Protein AF-A0A3C0G173-F1 (afdb_monomer)

Foldseek 3Di:
DDPPDDDPLCNPADWDDDPPDIDGPPDDPVSVVVDPDDDPVLVVVCVVPVCCSVDPDDDPDPVNLLVVLLCCPQQVHDVSSVVAADEDEDDCPDPVNVVVVVVCVVVNHRYDYPVSVVVSVVVNVPDDPVVCCVRDPDPPPPD

Solvent-accessible surface area (backbone atoms only — not comparable to full-atom values): 8834 Å² total; per-residue (Å²): 131,82,84,84,74,69,58,76,89,58,59,81,48,63,73,45,82,57,89,96,42,81,43,62,72,86,67,49,73,66,57,62,72,69,42,96,70,84,50,73,68,45,55,60,36,36,78,76,35,55,67,52,46,75,64,62,79,84,75,87,43,72,68,55,42,52,50,51,50,38,42,29,37,68,62,69,26,64,72,50,24,69,75,42,42,44,72,46,78,79,66,71,84,40,72,66,46,46,50,54,47,51,57,38,47,75,72,71,30,45,72,45,40,51,70,56,51,52,49,42,52,52,52,56,72,66,55,54,78,70,51,51,50,73,63,59,59,59,102,73,78,57,136

Radius of gyration: 18.76 Å; Cα contacts (8 Å, |Δi|>4): 106; chains: 1; bounding box: 33×42×52 Å

pLDDT: mean 84.56, std 9.59, range [45.31, 96.5]

Nearest PDB structures (foldseek):
  4rh8-assembly4_D  TM=7.461E-01  e=1.474E+00  Escherichia coli K-12
  5usr-assembly1_A  TM=2.921E-01  e=9.457E+00  Homo sapiens

Secondary structure (DSSP, 8-state):
----PPPHHHHTS--EEETTEEE-TT--HHHHHHSSS--HHHHHHHTT-HHHHHH------HHHHHHHHHHHHHTS-HHHHHHHEEEE-S-TTSHHHHHHHHHHHHTTPEEEEHHHHHHHHHHHHT--HHHHHHHS--TTS--

Structure (mmCIF, N/CA/C/O backbone):
data_AF-A0A3C0G173-F1
#
_entry.id   AF-A0A3C0G173-F1
#
loop_
_atom_site.group_PDB
_atom_site.id
_atom_site.type_symbol
_atom_site.label_atom_id
_atom_site.label_alt_id
_atom_site.label_comp_id
_atom_site.label_asym_id
_atom_site.label_entity_id
_atom_site.label_seq_id
_atom_site.pdbx_PDB_ins_code
_atom_site.Cartn_x
_atom_site.Cartn_y
_atom_site.Cartn_z
_atom_site.occupancy
_atom_site.B_iso_or_equiv
_atom_site.auth_seq_id
_atom_site.auth_comp_id
_atom_site.auth_asym_id
_atom_site.auth_atom_id
_atom_site.pdbx_PDB_model_num
ATOM 1 N N . MET A 1 1 ? 15.563 -19.998 -30.579 1.00 45.31 1 MET A N 1
ATOM 2 C CA . MET A 1 1 ? 15.119 -19.209 -29.415 1.00 45.31 1 MET A CA 1
ATOM 3 C C . MET A 1 1 ? 13.688 -19.627 -29.166 1.00 45.31 1 MET A C 1
ATOM 5 O O . MET A 1 1 ? 12.905 -19.551 -30.102 1.00 45.31 1 MET A O 1
ATOM 9 N N . GLU A 1 2 ? 13.390 -20.209 -28.006 1.00 51.25 2 GLU A N 1
ATOM 10 C CA . GLU A 1 2 ? 12.003 -20.510 -27.634 1.00 51.25 2 GLU A CA 1
ATOM 11 C C . GLU A 1 2 ? 11.219 -19.196 -27.575 1.00 51.25 2 GLU A C 1
ATOM 13 O O . GLU A 1 2 ? 11.693 -18.229 -26.976 1.00 51.25 2 GLU A O 1
ATOM 18 N N . ASN A 1 3 ? 10.047 -19.151 -28.212 1.00 56.66 3 ASN A N 1
ATOM 19 C CA . ASN A 1 3 ? 9.094 -18.072 -27.985 1.00 56.66 3 ASN A CA 1
ATOM 20 C C . ASN A 1 3 ? 8.652 -18.173 -26.524 1.00 56.66 3 ASN A C 1
ATOM 22 O O . ASN A 1 3 ? 7.881 -19.059 -26.165 1.00 56.66 3 ASN A O 1
ATOM 26 N N . LYS A 1 4 ? 9.191 -17.301 -25.670 1.00 68.56 4 LYS A N 1
ATOM 27 C CA . LYS A 1 4 ? 8.673 -17.110 -24.318 1.00 68.56 4 LYS A CA 1
ATOM 28 C C . LYS A 1 4 ? 7.326 -16.412 -24.469 1.00 68.56 4 LYS A C 1
ATOM 30 O O . LYS A 1 4 ? 7.284 -15.218 -24.738 1.00 68.56 4 LYS A O 1
ATOM 35 N N . GLU A 1 5 ? 6.243 -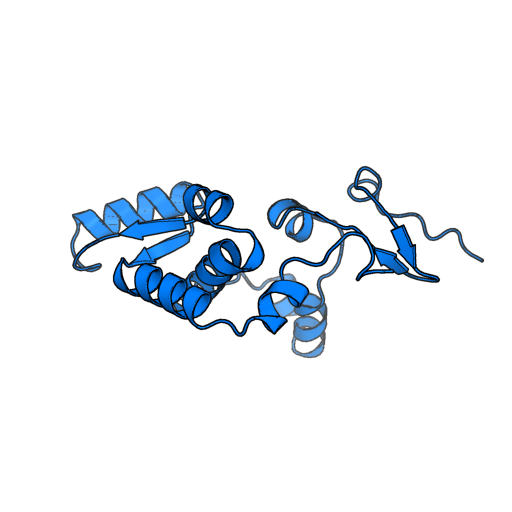17.166 -24.380 1.00 76.69 5 GLU A N 1
ATOM 36 C CA . GLU A 1 5 ? 4.894 -16.606 -24.378 1.00 76.69 5 GLU A CA 1
ATOM 37 C C . GLU A 1 5 ? 4.507 -16.236 -22.944 1.00 76.69 5 GLU A C 1
ATOM 39 O O . GLU A 1 5 ? 4.771 -16.993 -22.004 1.00 76.69 5 GLU A O 1
ATOM 44 N N . LEU A 1 6 ? 3.923 -15.048 -22.768 1.00 79.31 6 LEU A N 1
ATOM 45 C CA . LEU A 1 6 ? 3.359 -14.659 -21.481 1.00 79.31 6 LEU A CA 1
ATOM 46 C C . LEU A 1 6 ? 2.125 -15.520 -21.176 1.00 79.31 6 LEU A C 1
ATOM 48 O O . LEU A 1 6 ? 1.363 -15.849 -22.089 1.00 79.31 6 LEU A O 1
ATOM 52 N N . PRO A 1 7 ? 1.892 -15.840 -19.895 1.00 82.94 7 PRO A N 1
ATOM 53 C CA . PRO A 1 7 ? 0.620 -16.377 -19.441 1.00 82.94 7 PRO A CA 1
ATOM 54 C C . PRO A 1 7 ? -0.565 -15.521 -19.911 1.00 82.94 7 PRO A C 1
ATOM 56 O O . PRO A 1 7 ? -0.459 -14.298 -20.025 1.00 82.94 7 PRO A O 1
ATOM 59 N N . GLN A 1 8 ? -1.696 -16.170 -20.190 1.00 81.19 8 GLN A N 1
ATOM 60 C CA . GLN A 1 8 ? -2.860 -15.532 -20.815 1.00 81.19 8 GLN A CA 1
ATOM 61 C C . GLN A 1 8 ? -3.419 -14.361 -19.987 1.00 81.19 8 GLN A C 1
ATOM 63 O O . GLN A 1 8 ? -3.867 -13.375 -20.560 1.00 81.19 8 GLN A O 1
ATOM 68 N N . ASP A 1 9 ? -3.325 -14.440 -18.658 1.00 80.81 9 ASP A N 1
ATOM 69 C CA . ASP A 1 9 ? -3.715 -13.395 -17.703 1.00 80.81 9 ASP A CA 1
ATOM 70 C C . ASP A 1 9 ? -2.853 -12.125 -17.791 1.00 80.81 9 ASP A C 1
ATOM 72 O O . ASP A 1 9 ? -3.323 -11.034 -17.484 1.00 80.81 9 ASP A O 1
ATOM 76 N N . LEU A 1 10 ? -1.603 -12.244 -18.245 1.00 80.44 10 LEU A N 1
ATOM 77 C CA . LEU A 1 10 ? -0.680 -11.117 -18.411 1.00 80.44 10 LEU A CA 1
ATOM 78 C C . LEU A 1 10 ? -0.570 -10.648 -19.866 1.00 80.44 10 LEU A C 1
ATOM 80 O O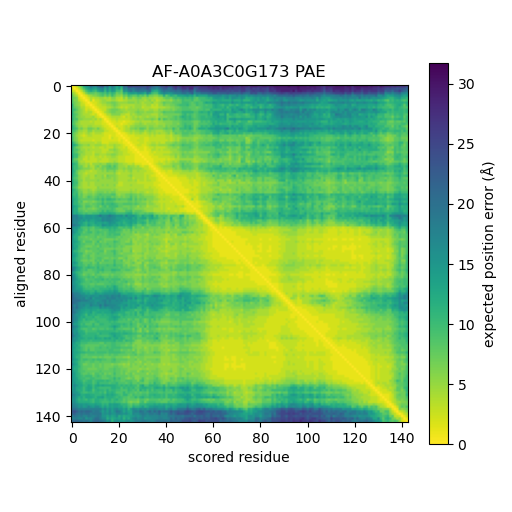 . LEU A 1 10 ? -0.070 -9.554 -20.120 1.00 80.44 10 LEU A O 1
ATOM 84 N N . ALA A 1 11 ? -1.040 -11.450 -20.822 1.00 79.06 11 ALA A N 1
ATOM 85 C CA . ALA A 1 11 ? -0.967 -11.139 -22.247 1.00 79.06 11 ALA A CA 1
ATOM 86 C C . ALA A 1 11 ? -1.844 -9.939 -22.653 1.00 79.06 11 ALA A C 1
ATOM 88 O O . ALA A 1 11 ? -1.549 -9.276 -23.647 1.00 79.06 11 ALA A O 1
ATOM 89 N N . GLU A 1 12 ? -2.907 -9.658 -21.892 1.00 79.75 12 GLU A N 1
ATOM 90 C CA . GLU A 1 12 ? -3.825 -8.533 -22.127 1.00 79.75 12 GLU A CA 1
ATOM 91 C C . GLU A 1 12 ? -3.273 -7.189 -21.618 1.00 79.75 12 GLU A C 1
ATOM 93 O O . GLU A 1 12 ? -3.752 -6.125 -22.014 1.00 79.75 12 GLU A O 1
ATOM 98 N N . GLN A 1 13 ? -2.251 -7.222 -20.759 1.00 79.88 13 GLN A N 1
ATOM 99 C CA . GLN A 1 13 ? -1.633 -6.034 -20.178 1.00 79.88 13 GLN A CA 1
ATOM 100 C C . GLN A 1 13 ? -0.658 -5.371 -21.162 1.00 79.88 13 GLN A C 1
ATOM 102 O O . GLN A 1 13 ? -0.071 -6.011 -22.041 1.00 79.88 13 GLN A O 1
ATOM 107 N N . ARG A 1 14 ? -0.434 -4.061 -20.999 1.00 81.06 14 ARG A N 1
ATOM 108 C CA . ARG A 1 14 ? 0.596 -3.348 -21.770 1.00 81.06 14 ARG A CA 1
ATOM 109 C C . ARG A 1 14 ? 1.961 -3.953 -21.436 1.00 81.06 14 ARG A C 1
ATOM 111 O O . ARG A 1 14 ? 2.378 -3.931 -20.285 1.00 81.06 14 ARG A O 1
ATOM 118 N N . GLN A 1 15 ? 2.666 -4.445 -22.453 1.00 84.56 15 GLN A N 1
ATOM 119 C CA . GLN A 1 15 ? 3.969 -5.093 -22.304 1.00 84.56 15 GLN A CA 1
ATOM 120 C C . GLN A 1 15 ? 5.051 -4.398 -23.130 1.00 84.56 15 GLN A C 1
ATOM 122 O O . GLN A 1 15 ? 4.811 -3.944 -24.250 1.00 84.56 15 GLN A O 1
ATOM 127 N N . ILE A 1 16 ? 6.259 -4.353 -22.577 1.00 85.19 16 ILE A N 1
ATOM 128 C CA . ILE A 1 16 ? 7.474 -3.888 -23.241 1.00 85.19 16 ILE A CA 1
ATOM 129 C C . ILE A 1 16 ? 8.523 -4.994 -23.105 1.00 85.19 16 ILE A C 1
ATOM 131 O O . ILE A 1 16 ? 8.754 -5.515 -22.014 1.00 85.19 16 ILE A O 1
ATOM 135 N N . ILE A 1 17 ? 9.137 -5.390 -24.220 1.00 85.31 17 ILE A N 1
ATOM 136 C CA . ILE A 1 17 ? 10.128 -6.473 -24.241 1.00 85.31 17 ILE A CA 1
ATOM 137 C C . ILE A 1 17 ? 11.515 -5.879 -23.994 1.00 85.31 17 ILE A C 1
ATOM 139 O O . ILE A 1 17 ? 12.019 -5.102 -24.803 1.00 85.31 17 ILE A O 1
ATOM 143 N N . MET A 1 18 ? 12.142 -6.291 -22.895 1.00 81.44 18 MET A N 1
ATOM 144 C CA . MET A 1 18 ? 13.472 -5.868 -22.455 1.00 81.44 18 MET A CA 1
ATOM 145 C C . MET A 1 18 ? 14.452 -7.034 -22.561 1.00 81.44 18 MET A C 1
ATOM 147 O O . MET A 1 18 ? 14.766 -7.706 -21.575 1.00 81.44 18 MET A O 1
ATOM 151 N N . GLY A 1 19 ? 14.924 -7.304 -23.779 1.00 84.12 19 GLY A N 1
ATOM 152 C CA . GLY A 1 19 ? 15.797 -8.445 -24.055 1.00 84.12 19 GLY A CA 1
ATOM 153 C C . GLY A 1 19 ? 15.103 -9.767 -23.726 1.00 84.12 19 GLY A C 1
ATOM 154 O O . GLY A 1 19 ? 14.221 -10.203 -24.457 1.00 84.12 19 GLY A O 1
ATOM 155 N N . ASP A 1 20 ? 15.507 -10.392 -22.619 1.00 83.94 20 ASP A N 1
ATOM 156 C CA . ASP A 1 20 ? 14.972 -11.670 -22.135 1.00 83.94 20 ASP A CA 1
ATOM 157 C C . ASP A 1 20 ? 13.811 -11.542 -21.131 1.00 83.94 20 ASP A C 1
ATOM 159 O O . ASP A 1 20 ? 13.300 -12.571 -20.669 1.00 83.94 20 ASP A O 1
ATOM 163 N N . ALA A 1 21 ? 13.425 -10.312 -20.776 1.00 83.75 21 ALA A N 1
ATOM 164 C CA . ALA A 1 21 ? 12.410 -10.002 -19.774 1.00 83.75 21 ALA A CA 1
ATOM 165 C C . ALA A 1 21 ? 11.213 -9.246 -20.369 1.00 83.75 21 ALA A C 1
ATOM 167 O O . ALA A 1 21 ? 11.354 -8.457 -21.302 1.00 83.75 21 ALA A O 1
ATOM 168 N N . PHE A 1 22 ? 10.040 -9.452 -19.772 1.00 86.50 22 PHE A N 1
ATOM 169 C CA . PHE A 1 22 ? 8.846 -8.648 -20.024 1.00 86.50 22 PHE A CA 1
ATOM 170 C C . PHE A 1 22 ? 8.707 -7.595 -18.928 1.00 86.50 22 PHE A C 1
ATOM 172 O O . PHE A 1 22 ? 8.787 -7.915 -17.742 1.00 86.50 22 PHE A O 1
ATOM 179 N N . TYR A 1 23 ? 8.487 -6.349 -19.329 1.00 84.50 23 TYR A N 1
ATOM 180 C CA . TYR A 1 23 ? 8.150 -5.245 -18.444 1.00 84.50 23 TYR A CA 1
ATOM 181 C C . TYR A 1 23 ? 6.683 -4.862 -18.651 1.00 84.50 23 TYR A C 1
ATOM 183 O O . TYR A 1 23 ? 6.259 -4.606 -19.777 1.00 84.50 23 TYR A O 1
ATOM 191 N N . LEU A 1 24 ? 5.911 -4.850 -17.564 1.00 86.44 24 LEU A N 1
ATOM 192 C CA . LEU A 1 24 ? 4.474 -4.566 -17.555 1.00 86.44 24 LEU A CA 1
ATOM 193 C C . LEU A 1 24 ? 4.230 -3.266 -16.768 1.00 86.44 24 LEU A C 1
ATOM 195 O O . LEU A 1 24 ? 4.029 -3.321 -15.551 1.00 86.44 24 LEU A O 1
ATOM 199 N N . PRO A 1 25 ? 4.327 -2.087 -17.409 1.00 82.44 25 PRO A N 1
ATOM 200 C CA . PRO A 1 25 ? 4.096 -0.817 -16.732 1.00 82.44 25 PRO A CA 1
ATOM 201 C C . PRO A 1 25 ? 2.622 -0.639 -16.360 1.00 82.44 25 PRO A C 1
ATOM 203 O O . PRO A 1 25 ? 1.733 -0.912 -17.164 1.00 82.44 25 PRO A O 1
ATOM 206 N N . GLY A 1 26 ? 2.371 -0.099 -15.165 1.00 78.12 26 GLY A N 1
ATOM 207 C CA . GLY A 1 26 ? 1.029 0.312 -14.742 1.00 78.12 26 GLY A CA 1
ATOM 208 C C . GLY A 1 26 ? 0.087 -0.832 -14.360 1.00 78.12 26 GLY A C 1
ATOM 209 O O . GLY A 1 26 ? -1.123 -0.623 -14.335 1.00 78.12 26 GLY A O 1
ATOM 210 N N . ILE A 1 27 ? 0.615 -2.023 -14.062 1.00 81.44 27 ILE A N 1
ATOM 211 C CA . ILE A 1 27 ? -0.187 -3.096 -13.465 1.00 81.44 27 ILE A CA 1
ATOM 212 C C . ILE A 1 27 ? -0.719 -2.644 -12.099 1.00 81.44 27 ILE A C 1
ATOM 214 O O . ILE A 1 27 ? 0.026 -2.080 -11.294 1.00 81.44 27 ILE A O 1
ATOM 218 N N . SER A 1 28 ? -2.007 -2.872 -11.835 1.00 76.06 28 SER A N 1
ATOM 219 C CA . SER A 1 28 ? -2.575 -2.566 -10.522 1.00 76.06 28 SER A CA 1
ATOM 220 C C . SER A 1 28 ? -2.009 -3.514 -9.462 1.00 76.06 28 SER A C 1
ATOM 222 O O . SER A 1 28 ? -1.627 -4.648 -9.764 1.00 76.06 28 SER A O 1
ATOM 224 N N . ASN A 1 29 ? -1.980 -3.082 -8.201 1.00 75.94 29 ASN A N 1
ATOM 225 C CA . ASN A 1 29 ? -1.505 -3.922 -7.101 1.00 75.94 29 ASN A CA 1
ATOM 226 C C . ASN A 1 29 ? -2.319 -5.229 -6.982 1.00 75.94 29 ASN A C 1
ATOM 228 O O . ASN A 1 29 ? -1.767 -6.308 -6.760 1.00 75.94 29 ASN A O 1
ATOM 232 N N . ASN A 1 30 ? -3.634 -5.149 -7.207 1.00 77.50 30 ASN A N 1
ATOM 233 C CA . ASN A 1 30 ? -4.513 -6.314 -7.195 1.00 77.50 30 ASN A CA 1
ATOM 234 C C . ASN A 1 30 ? -4.181 -7.294 -8.334 1.00 77.50 30 ASN A C 1
ATOM 236 O O . ASN A 1 30 ? -3.995 -8.483 -8.084 1.00 77.50 30 ASN A O 1
ATOM 240 N N . ASP A 1 31 ? -4.024 -6.797 -9.565 1.00 81.19 31 ASP A N 1
ATOM 241 C CA . ASP A 1 31 ? -3.685 -7.640 -10.722 1.00 81.19 31 ASP A CA 1
ATOM 242 C C . ASP A 1 31 ? -2.288 -8.258 -10.576 1.00 81.19 31 ASP A C 1
ATOM 244 O O . ASP A 1 31 ? -2.078 -9.427 -10.901 1.00 81.19 31 ASP A O 1
ATOM 248 N N . TYR A 1 32 ? -1.335 -7.506 -10.016 1.00 82.69 32 TYR A N 1
ATOM 249 C CA . TYR A 1 32 ? 0.009 -7.995 -9.717 1.00 82.69 32 TYR A CA 1
ATOM 250 C C . TYR A 1 32 ? -0.026 -9.200 -8.767 1.00 82.69 32 TYR A C 1
ATOM 252 O O . TYR A 1 32 ? 0.636 -10.211 -9.018 1.00 82.69 32 TYR A O 1
ATOM 260 N N . HIS A 1 33 ? -0.835 -9.127 -7.708 1.00 80.50 33 HIS A N 1
ATOM 261 C CA . HIS A 1 33 ? -0.991 -10.211 -6.738 1.00 80.50 33 HIS A CA 1
ATOM 262 C C . HIS A 1 33 ? -1.879 -11.368 -7.216 1.00 80.50 33 HIS A C 1
ATOM 264 O O . HIS A 1 33 ? -1.709 -12.485 -6.725 1.00 80.50 33 HIS A O 1
ATOM 270 N N . ALA A 1 34 ? -2.792 -11.124 -8.158 1.00 80.94 34 ALA A N 1
ATOM 271 C CA . ALA A 1 34 ? -3.649 -12.145 -8.760 1.00 80.94 34 ALA A CA 1
ATOM 272 C C . ALA A 1 34 ? -2.973 -12.911 -9.910 1.00 80.94 34 ALA A C 1
ATOM 274 O O . ALA A 1 34 ? -3.467 -13.965 -10.316 1.00 80.94 34 ALA A O 1
ATOM 275 N N . SER A 1 35 ? -1.864 -12.385 -10.437 1.00 82.75 35 SER A N 1
ATOM 276 C CA . SER A 1 35 ? -1.161 -12.972 -11.574 1.00 82.75 35 SER A CA 1
ATOM 277 C C . SER A 1 35 ? -0.641 -14.386 -11.302 1.00 82.75 35 SER A C 1
ATOM 279 O O . SER A 1 35 ? -0.300 -14.764 -10.179 1.00 82.75 35 SER A O 1
ATOM 281 N N . SER A 1 36 ? -0.503 -15.165 -12.373 1.00 82.38 36 SER A N 1
ATOM 282 C CA . SER A 1 36 ? 0.081 -16.513 -12.365 1.00 82.38 36 SER A CA 1
ATOM 283 C C . SER A 1 36 ? 1.585 -16.552 -12.033 1.00 82.38 36 SER A C 1
ATOM 285 O O . SER A 1 36 ? 2.180 -17.629 -11.929 1.00 82.38 36 SER A O 1
ATOM 287 N N . GLY A 1 37 ? 2.219 -15.388 -11.858 1.00 83.38 37 GLY A N 1
ATOM 288 C CA . GLY A 1 37 ? 3.640 -15.251 -11.570 1.00 83.38 37 GLY A CA 1
ATOM 289 C C . GLY A 1 37 ? 4.018 -15.612 -10.131 1.00 83.38 37 GLY A C 1
ATOM 290 O O . GLY A 1 37 ? 3.283 -15.385 -9.173 1.00 83.38 37 GLY A O 1
ATOM 291 N N . VAL A 1 38 ? 5.237 -16.128 -9.952 1.00 85.25 38 VAL A N 1
ATOM 292 C CA . VAL A 1 38 ? 5.807 -16.343 -8.616 1.00 85.25 38 VAL A CA 1
ATOM 293 C C . VAL A 1 38 ? 6.578 -15.096 -8.196 1.00 85.25 38 VAL A C 1
ATOM 295 O O . VAL A 1 38 ? 7.614 -14.767 -8.775 1.00 85.25 38 VAL A O 1
ATOM 298 N N . SER A 1 39 ? 6.098 -14.411 -7.157 1.00 85.44 39 SER A N 1
ATOM 299 C CA . SER A 1 39 ? 6.768 -13.210 -6.654 1.00 85.44 39 SER A CA 1
ATOM 300 C C . SER A 1 39 ? 8.122 -13.523 -6.004 1.00 85.44 39 SER A C 1
ATOM 302 O O . SER A 1 39 ? 8.356 -14.596 -5.438 1.00 85.44 39 SER A O 1
ATOM 304 N N . SER A 1 40 ? 9.015 -12.532 -5.999 1.00 86.75 40 SER A N 1
ATOM 305 C CA . SER A 1 40 ? 10.324 -12.627 -5.335 1.00 86.75 40 SER A CA 1
ATOM 306 C C . SER A 1 40 ? 10.214 -12.951 -3.836 1.00 86.75 40 SER A C 1
ATOM 308 O O . SER A 1 40 ? 11.080 -13.629 -3.276 1.00 86.75 40 SER A O 1
ATOM 310 N N . SER A 1 41 ? 9.128 -12.513 -3.187 1.00 83.69 41 SER A N 1
ATOM 311 C CA . SER A 1 41 ? 8.816 -12.831 -1.791 1.00 83.69 41 SER A CA 1
ATOM 312 C C . SER A 1 41 ? 8.603 -14.334 -1.593 1.00 83.69 41 SER A C 1
ATOM 314 O O . SER A 1 41 ? 9.229 -14.932 -0.713 1.00 83.69 41 SER A O 1
ATOM 316 N N . VAL A 1 42 ? 7.805 -14.968 -2.462 1.00 86.12 42 VAL A N 1
ATOM 317 C CA . VAL A 1 42 ? 7.558 -16.419 -2.431 1.00 86.12 42 VAL A CA 1
ATOM 318 C C . VAL A 1 42 ? 8.859 -17.189 -2.656 1.00 86.12 42 VAL A C 1
ATOM 320 O O . VAL A 1 42 ? 9.166 -18.094 -1.884 1.00 86.12 42 VAL A O 1
ATOM 323 N N . ILE A 1 43 ? 9.683 -16.782 -3.629 1.00 89.19 43 ILE A N 1
ATOM 324 C CA . ILE A 1 43 ? 10.980 -17.427 -3.915 1.00 89.19 43 ILE A CA 1
ATOM 325 C C . ILE A 1 43 ? 11.909 -17.376 -2.693 1.00 89.19 43 ILE A C 1
ATOM 327 O O . ILE A 1 43 ? 12.482 -18.393 -2.291 1.00 89.19 43 ILE A O 1
ATOM 331 N N . ARG A 1 44 ? 12.038 -16.205 -2.052 1.00 87.75 44 ARG A N 1
ATOM 332 C CA . ARG A 1 44 ? 12.873 -16.045 -0.847 1.00 87.75 44 ARG A CA 1
ATOM 333 C C . ARG A 1 44 ? 12.389 -16.914 0.310 1.00 87.75 44 ARG A C 1
ATOM 335 O O . ARG A 1 44 ? 13.216 -17.475 1.031 1.00 87.75 44 ARG A O 1
ATOM 342 N N . LYS A 1 45 ? 11.072 -17.024 0.504 1.00 86.50 45 LYS A N 1
ATOM 343 C CA . LYS A 1 45 ? 10.483 -17.889 1.536 1.00 86.50 45 LYS A CA 1
ATOM 344 C C . 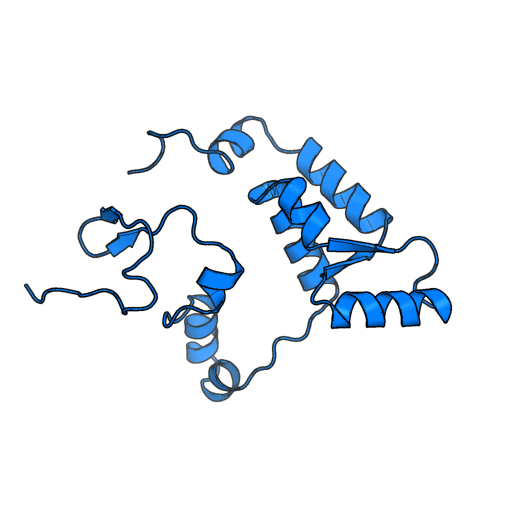LYS A 1 45 ? 10.695 -19.363 1.213 1.00 86.50 45 LYS A C 1
ATOM 346 O O . LYS A 1 45 ? 11.051 -20.120 2.111 1.00 86.50 45 LYS A O 1
ATOM 351 N N . PHE A 1 46 ? 10.567 -19.753 -0.054 1.00 90.50 46 PHE A N 1
ATOM 352 C CA . PHE A 1 46 ? 10.724 -21.138 -0.494 1.00 90.50 46 PHE A CA 1
ATOM 353 C C . PHE A 1 46 ? 12.124 -21.675 -0.186 1.00 90.50 46 PHE A C 1
ATOM 355 O O . PHE A 1 46 ? 12.260 -22.791 0.312 1.00 90.50 46 PHE A O 1
ATOM 362 N N . GLY A 1 47 ? 13.156 -20.845 -0.379 1.00 88.81 47 GLY A N 1
ATOM 363 C CA . GLY A 1 47 ? 14.534 -21.181 -0.011 1.00 88.81 47 GLY A CA 1
ATOM 364 C C . GLY A 1 47 ? 14.761 -21.390 1.493 1.00 88.81 47 GLY A C 1
ATOM 365 O O . GLY A 1 47 ? 15.741 -22.022 1.875 1.00 88.81 47 GLY A O 1
ATOM 366 N N . ARG A 1 48 ? 13.868 -20.886 2.356 1.00 88.56 48 ARG A N 1
ATOM 367 C CA . ARG A 1 48 ? 13.918 -21.099 3.813 1.00 88.56 48 ARG A CA 1
ATOM 368 C C . ARG A 1 48 ? 13.054 -22.276 4.251 1.00 88.56 48 ARG A C 1
ATOM 370 O O . ARG A 1 48 ? 13.498 -23.110 5.032 1.00 88.56 48 ARG A O 1
ATOM 377 N N . SER A 1 49 ? 11.810 -22.319 3.785 1.00 89.88 49 SER A N 1
ATOM 378 C CA . SER A 1 49 ? 10.854 -23.382 4.072 1.00 89.88 49 SER A CA 1
ATOM 379 C C . SER A 1 49 ? 9.805 -23.436 2.970 1.00 89.88 49 SER A C 1
ATOM 381 O O . SER A 1 49 ? 9.007 -22.515 2.794 1.00 89.88 49 SER A O 1
ATOM 383 N N . GLN A 1 50 ? 9.786 -24.552 2.245 1.00 89.94 50 GLN A N 1
ATOM 384 C CA . GLN A 1 50 ? 8.860 -24.773 1.135 1.00 89.94 50 GLN A CA 1
ATOM 385 C C . GLN A 1 50 ? 7.408 -24.808 1.619 1.00 89.94 50 GLN A C 1
ATOM 387 O O . GLN A 1 50 ? 6.532 -24.206 1.009 1.00 89.94 50 GLN A O 1
ATOM 392 N N . LEU A 1 51 ? 7.157 -25.462 2.760 1.00 88.56 51 LEU A N 1
ATOM 393 C CA . LEU A 1 51 ? 5.818 -25.541 3.340 1.00 88.56 51 LEU A CA 1
ATOM 394 C C . LEU A 1 51 ? 5.308 -24.158 3.755 1.00 88.56 51 LEU A C 1
ATOM 396 O O . LEU A 1 51 ? 4.146 -23.845 3.528 1.00 88.56 51 LEU A O 1
ATOM 400 N N . HIS A 1 52 ? 6.186 -23.334 4.329 1.00 81.38 52 HIS A N 1
ATOM 401 C CA . HIS A 1 52 ? 5.856 -21.964 4.703 1.00 81.38 52 HIS A CA 1
ATOM 402 C C . HIS A 1 52 ? 5.548 -21.122 3.460 1.00 81.38 52 HIS A C 1
ATOM 404 O O . HIS A 1 52 ? 4.518 -20.472 3.406 1.00 81.38 52 HIS A O 1
ATOM 410 N N . ALA A 1 53 ? 6.356 -21.224 2.405 1.00 83.75 53 ALA A N 1
ATOM 411 C CA . ALA A 1 53 ? 6.101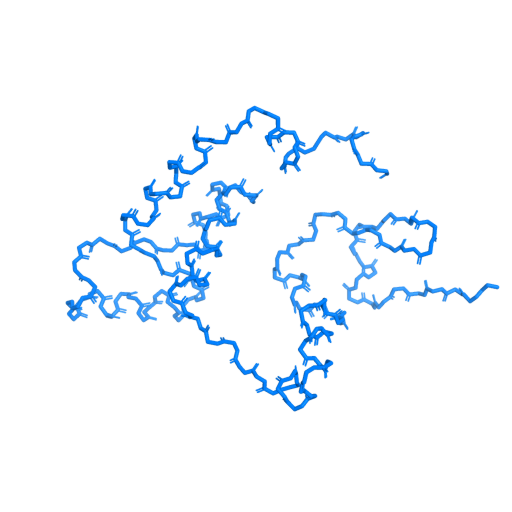 -20.499 1.162 1.00 83.75 53 ALA A CA 1
ATOM 412 C C . ALA A 1 53 ? 4.778 -20.880 0.470 1.00 83.75 53 ALA A C 1
ATOM 414 O O . ALA A 1 53 ? 4.189 -20.035 -0.193 1.00 83.75 53 ALA A O 1
ATOM 415 N N . LEU A 1 54 ? 4.325 -22.132 0.614 1.00 83.56 54 LEU A N 1
ATOM 416 C CA . LEU A 1 54 ? 3.111 -22.637 -0.038 1.00 83.56 54 LEU A CA 1
ATOM 417 C C . LEU A 1 54 ? 1.834 -22.501 0.802 1.00 83.56 54 LEU A C 1
ATOM 419 O O . LEU A 1 54 ? 0.745 -22.592 0.244 1.00 83.56 54 LEU A O 1
ATOM 423 N N . ARG A 1 55 ? 1.939 -22.377 2.131 1.00 81.88 55 ARG A N 1
ATOM 424 C CA . ARG A 1 55 ? 0.780 -22.442 3.046 1.00 81.88 55 ARG A CA 1
ATOM 425 C C . ARG A 1 55 ? 0.680 -21.297 4.045 1.00 81.88 55 ARG A C 1
ATOM 427 O O . ARG A 1 55 ? -0.225 -21.311 4.870 1.00 81.88 55 ARG A O 1
ATOM 434 N N . GLU A 1 56 ? 1.621 -20.363 4.052 1.00 76.62 56 GLU A N 1
ATOM 435 C CA . GLU A 1 56 ? 1.565 -19.248 4.990 1.00 76.62 56 GLU A CA 1
ATOM 436 C C . GLU A 1 56 ? 0.449 -18.275 4.602 1.00 76.62 56 GLU A C 1
ATOM 438 O O . GLU A 1 56 ? 0.509 -17.614 3.566 1.00 76.62 56 GLU A O 1
ATOM 443 N N . GLU A 1 57 ? -0.544 -18.156 5.479 1.00 72.88 57 GLU A N 1
ATOM 444 C CA . GLU A 1 57 ? -1.445 -17.011 5.488 1.00 72.88 57 GLU A CA 1
ATOM 445 C C . GLU A 1 57 ? -0.684 -15.811 6.058 1.00 72.88 57 GLU A C 1
ATOM 447 O O . GLU A 1 57 ? -0.152 -15.856 7.169 1.00 72.88 57 GLU A O 1
ATOM 452 N N . VAL A 1 58 ? -0.581 -14.739 5.272 1.00 73.44 58 VAL A N 1
ATOM 453 C CA . VAL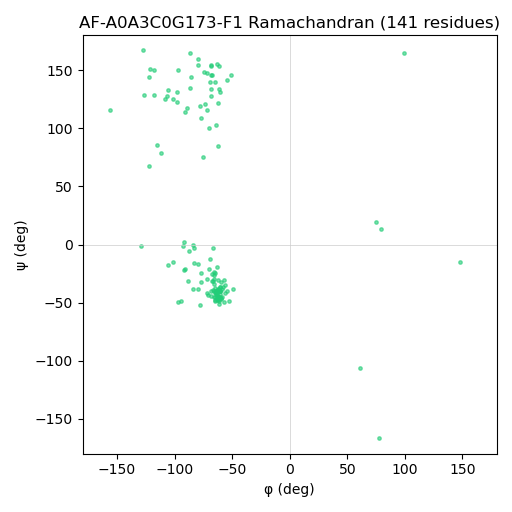 A 1 58 ? 0.109 -13.521 5.701 1.00 73.44 58 VAL A CA 1
ATOM 454 C C . VAL A 1 58 ? -0.800 -12.759 6.659 1.00 73.44 58 VAL A C 1
ATOM 456 O O . VAL A 1 58 ? -1.800 -12.173 6.249 1.00 73.44 58 VAL A O 1
ATOM 459 N N . GLU A 1 59 ? -0.442 -12.749 7.941 1.00 78.31 59 GLU A N 1
ATOM 460 C CA . GLU A 1 59 ? -1.170 -11.977 8.944 1.00 78.31 59 GLU A CA 1
ATOM 461 C C . GLU A 1 59 ? -0.981 -10.467 8.722 1.00 78.31 59 GLU A C 1
ATOM 463 O O . GLU A 1 59 ? 0.136 -9.963 8.558 1.00 78.31 59 GLU A O 1
ATOM 468 N N . GLN A 1 60 ? -2.086 -9.721 8.778 1.00 79.88 60 GLN A N 1
ATOM 469 C CA . GLN A 1 60 ? -2.095 -8.262 8.676 1.00 79.88 60 GLN A CA 1
ATOM 470 C C . GLN A 1 60 ? -1.610 -7.593 9.972 1.00 79.88 60 GLN A C 1
ATOM 472 O O . GLN A 1 60 ? -2.371 -7.026 10.771 1.00 79.88 60 GLN A O 1
ATOM 477 N N . THR A 1 61 ? -0.295 -7.638 10.178 1.00 88.69 61 THR A N 1
ATOM 478 C CA . THR A 1 61 ? 0.366 -6.976 11.310 1.00 88.69 61 THR A CA 1
ATOM 479 C C . THR A 1 61 ? 0.200 -5.448 11.245 1.00 88.69 61 THR A C 1
ATOM 481 O O . THR A 1 61 ? 0.029 -4.889 10.160 1.00 88.69 61 THR A O 1
ATOM 484 N N . PRO A 1 62 ? 0.274 -4.725 12.382 1.00 88.88 62 PRO A N 1
ATOM 485 C CA . PRO A 1 62 ? 0.218 -3.259 12.381 1.00 88.88 62 PRO A CA 1
ATOM 486 C C . PRO A 1 62 ? 1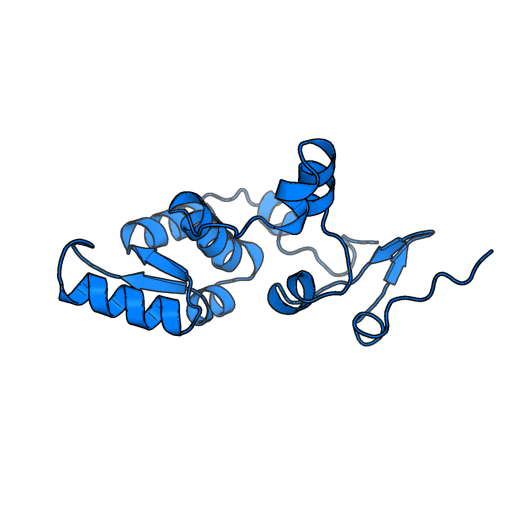.269 -2.609 11.470 1.00 88.88 62 PRO A C 1
ATOM 488 O O . PRO A 1 62 ? 0.962 -1.663 10.755 1.00 88.88 62 PRO A O 1
ATOM 491 N N . ALA A 1 63 ? 2.490 -3.154 11.446 1.00 90.62 63 ALA A N 1
ATOM 492 C CA . ALA A 1 63 ? 3.564 -2.647 10.596 1.00 90.62 63 ALA A CA 1
ATOM 493 C C . ALA A 1 63 ? 3.274 -2.853 9.103 1.00 90.62 63 ALA A C 1
ATOM 495 O O . ALA A 1 63 ? 3.553 -1.964 8.303 1.00 90.62 63 ALA A O 1
ATOM 496 N N . LEU A 1 64 ? 2.692 -4.002 8.734 1.00 90.50 64 LEU A N 1
ATOM 497 C CA . LEU A 1 64 ? 2.306 -4.269 7.351 1.00 90.50 64 LEU A CA 1
ATOM 498 C C . LEU A 1 64 ? 1.191 -3.319 6.905 1.00 90.50 64 LEU A C 1
ATOM 500 O O . LEU A 1 64 ? 1.325 -2.697 5.861 1.00 90.50 64 LEU A O 1
ATOM 504 N N . ARG A 1 65 ? 0.162 -3.118 7.739 1.00 92.12 65 ARG A N 1
ATOM 505 C CA . ARG A 1 65 ? -0.932 -2.172 7.463 1.00 92.12 65 ARG A CA 1
ATOM 506 C C . ARG A 1 65 ? -0.436 -0.739 7.290 1.00 92.12 65 ARG A C 1
ATOM 508 O O . ARG A 1 65 ? -0.810 -0.081 6.325 1.00 92.12 65 ARG A O 1
ATOM 515 N N . PHE A 1 66 ? 0.446 -0.279 8.178 1.00 94.94 66 PHE A N 1
ATOM 516 C CA . PHE A 1 66 ? 1.071 1.038 8.048 1.00 94.94 66 PHE A CA 1
ATOM 517 C C . PHE A 1 66 ? 1.882 1.157 6.750 1.00 94.94 66 PHE A C 1
ATOM 519 O O . PHE A 1 66 ? 1.752 2.145 6.033 1.00 94.94 66 PHE A O 1
ATOM 526 N N . GLY A 1 67 ? 2.692 0.144 6.422 1.00 93.19 67 GLY A N 1
ATOM 527 C CA . GLY A 1 67 ? 3.493 0.121 5.197 1.00 93.19 67 GLY A CA 1
ATOM 528 C C . GLY A 1 67 ? 2.648 0.117 3.922 1.00 93.19 67 GLY A C 1
ATOM 529 O O . GLY A 1 67 ? 2.944 0.874 3.003 1.00 93.19 67 GLY A O 1
ATOM 530 N N . SER A 1 68 ? 1.577 -0.679 3.884 1.00 91.62 68 SER A N 1
ATOM 531 C CA . SER A 1 68 ? 0.619 -0.705 2.774 1.00 91.62 68 SER A CA 1
ATOM 532 C C . SER A 1 68 ? -0.066 0.648 2.598 1.00 91.62 68 SER A C 1
ATOM 534 O O . SER A 1 68 ? -0.070 1.183 1.498 1.00 91.62 68 SER A O 1
ATOM 536 N N . ALA A 1 69 ? -0.548 1.257 3.684 1.00 93.94 69 ALA A N 1
ATOM 537 C CA . ALA A 1 69 ? -1.151 2.586 3.627 1.00 93.94 69 ALA A CA 1
ATOM 538 C C . ALA A 1 69 ? -0.154 3.664 3.159 1.00 93.94 69 ALA A C 1
ATOM 540 O O . ALA A 1 69 ? -0.507 4.540 2.371 1.00 93.94 69 ALA A O 1
ATOM 541 N N . ALA A 1 70 ? 1.106 3.588 3.601 1.00 94.19 70 ALA A N 1
ATOM 542 C CA . ALA A 1 70 ? 2.159 4.490 3.145 1.00 94.19 70 ALA A CA 1
ATOM 543 C C . ALA A 1 70 ? 2.451 4.322 1.645 1.00 94.19 70 ALA A C 1
ATOM 545 O O . ALA A 1 70 ? 2.626 5.319 0.949 1.00 94.19 70 ALA A O 1
ATOM 546 N N . HIS A 1 71 ? 2.470 3.083 1.145 1.00 90.88 71 HIS A N 1
ATOM 547 C CA . HIS A 1 71 ? 2.644 2.790 -0.277 1.00 90.88 71 HIS A CA 1
ATOM 548 C C . HIS A 1 71 ? 1.510 3.386 -1.117 1.00 90.88 71 HIS A C 1
ATOM 550 O O . HIS A 1 71 ? 1.789 4.142 -2.049 1.00 90.88 71 HIS A O 1
ATOM 556 N N . SER A 1 72 ? 0.251 3.129 -0.743 1.00 91.19 72 SER A N 1
ATOM 557 C CA . SER A 1 72 ? -0.911 3.657 -1.465 1.00 91.19 72 SER A CA 1
ATOM 558 C C . SER A 1 72 ? -0.902 5.188 -1.528 1.00 91.19 72 SER A C 1
ATOM 560 O O . SER A 1 72 ? -1.262 5.754 -2.549 1.00 91.19 72 SER A O 1
ATOM 562 N N . TYR A 1 73 ? -0.445 5.885 -0.480 1.00 93.19 73 TYR A N 1
ATOM 563 C CA . TYR A 1 73 ? -0.368 7.351 -0.502 1.00 93.19 73 TYR A CA 1
ATOM 564 C C . TYR A 1 73 ? 0.830 7.890 -1.295 1.00 93.19 73 TYR A C 1
ATOM 566 O O . TYR A 1 73 ? 0.667 8.759 -2.146 1.00 93.19 73 TYR A O 1
ATOM 574 N N . ILE A 1 74 ? 2.039 7.404 -0.997 1.00 91.00 74 ILE A N 1
ATOM 575 C CA . ILE A 1 74 ? 3.292 7.995 -1.493 1.00 91.00 74 ILE A CA 1
ATOM 576 C C . ILE A 1 74 ? 3.592 7.573 -2.934 1.00 91.00 74 ILE A C 1
ATOM 578 O O . ILE A 1 74 ? 4.130 8.367 -3.704 1.00 91.00 74 ILE A O 1
ATOM 582 N N . VAL A 1 75 ? 3.296 6.318 -3.277 1.00 86.88 75 VAL A N 1
ATOM 583 C CA . VAL A 1 75 ? 3.661 5.721 -4.569 1.00 86.88 75 VAL A CA 1
ATOM 584 C C . VAL A 1 75 ? 2.488 5.789 -5.540 1.00 86.88 75 VAL A C 1
ATOM 586 O O . VAL A 1 75 ? 2.653 6.236 -6.668 1.00 86.88 75 VAL A O 1
ATOM 589 N N . GLU A 1 76 ? 1.303 5.363 -5.104 1.00 84.44 76 GLU A N 1
ATOM 590 C CA . GLU A 1 76 ? 0.121 5.254 -5.976 1.00 84.44 76 GLU A CA 1
ATOM 591 C C . GLU A 1 76 ? -0.726 6.539 -5.990 1.00 84.44 76 GLU A C 1
ATOM 593 O O . GLU A 1 76 ? -1.468 6.798 -6.940 1.00 84.44 76 GLU A O 1
ATOM 598 N N . GLY A 1 77 ? -0.575 7.377 -4.961 1.00 88.00 77 GLY A N 1
ATOM 599 C CA . GLY A 1 77 ? -1.186 8.694 -4.850 1.00 88.00 77 GLY A CA 1
ATOM 600 C C . GLY A 1 77 ? -2.446 8.745 -3.983 1.00 88.00 77 GLY A C 1
ATOM 601 O O . GLY A 1 77 ? -3.108 7.751 -3.680 1.00 88.00 77 GLY A O 1
ATOM 602 N N . GLU A 1 78 ? -2.828 9.968 -3.615 1.00 90.44 78 GLU A N 1
ATOM 603 C CA . GLU A 1 78 ? -3.914 10.248 -2.666 1.00 90.44 78 GLU A CA 1
ATOM 604 C C . GLU A 1 78 ? -5.265 9.618 -3.059 1.00 90.44 78 GLU A C 1
ATOM 606 O O . GLU A 1 78 ? -6.018 9.164 -2.198 1.00 90.44 78 GLU A O 1
ATOM 611 N N . ASN A 1 79 ? -5.573 9.532 -4.357 1.00 89.44 79 ASN A N 1
ATOM 612 C CA . ASN A 1 79 ? -6.820 8.922 -4.825 1.00 89.44 79 ASN A CA 1
ATOM 613 C C . ASN A 1 79 ? -6.907 7.429 -4.484 1.00 89.44 79 ASN A C 1
ATOM 615 O O . ASN A 1 79 ? -7.972 6.960 -4.085 1.00 89.44 79 ASN A O 1
ATOM 619 N N . VAL A 1 80 ? -5.807 6.687 -4.636 1.00 88.31 80 VAL A N 1
ATOM 620 C CA . VAL A 1 80 ? -5.771 5.254 -4.316 1.00 88.31 80 VAL A CA 1
ATOM 621 C C . VAL A 1 80 ? -5.839 5.069 -2.807 1.00 88.31 80 VAL A C 1
ATOM 623 O O . VAL A 1 80 ? -6.673 4.310 -2.316 1.00 88.31 80 VAL A O 1
ATOM 626 N N . PHE A 1 81 ? -5.082 5.875 -2.060 1.00 92.75 81 PHE A N 1
ATOM 627 C CA . PHE A 1 81 ? -5.156 5.904 -0.603 1.00 92.75 81 PHE A CA 1
ATOM 628 C C . PHE A 1 81 ? -6.587 6.103 -0.078 1.00 92.75 81 PHE A C 1
ATOM 630 O O . PHE A 1 81 ? -7.043 5.337 0.765 1.00 92.75 81 PHE A O 1
ATOM 637 N N . ASN A 1 82 ? -7.328 7.080 -0.607 1.00 91.94 82 ASN A N 1
ATOM 638 C CA . ASN A 1 82 ? -8.698 7.362 -0.168 1.00 91.94 82 ASN A CA 1
ATOM 639 C C . ASN A 1 82 ? -9.694 6.233 -0.487 1.00 91.94 82 ASN A C 1
ATOM 641 O O . ASN A 1 82 ? -10.728 6.124 0.175 1.00 91.94 82 ASN A O 1
ATOM 645 N N . ASN A 1 83 ? -9.399 5.402 -1.489 1.00 91.25 83 ASN A N 1
ATOM 646 C CA . ASN A 1 83 ? -10.244 4.274 -1.876 1.00 91.25 83 ASN A CA 1
ATOM 647 C C . ASN A 1 83 ? -9.917 2.993 -1.100 1.00 91.25 83 ASN A C 1
ATOM 649 O O . ASN A 1 83 ? -10.818 2.190 -0.866 1.00 91.25 83 ASN A O 1
ATOM 653 N N . GLU A 1 84 ? -8.657 2.804 -0.705 1.00 89.81 84 GLU A N 1
ATOM 654 C CA . GLU A 1 84 ? -8.162 1.552 -0.119 1.00 89.81 84 GLU A CA 1
ATOM 655 C C . GLU A 1 84 ? -7.914 1.629 1.396 1.00 89.81 84 GLU A C 1
ATOM 657 O O . GLU A 1 84 ? -7.844 0.593 2.064 1.00 89.81 84 GLU A O 1
ATOM 662 N N . VAL A 1 85 ? -7.808 2.834 1.967 1.00 93.44 85 VAL A N 1
ATOM 663 C CA . VAL A 1 85 ? -7.429 3.047 3.370 1.00 93.44 85 VAL A CA 1
ATOM 664 C C . VAL A 1 85 ? -8.546 3.732 4.155 1.00 93.44 85 VAL A C 1
ATOM 666 O O . VAL A 1 85 ? -9.040 4.799 3.797 1.00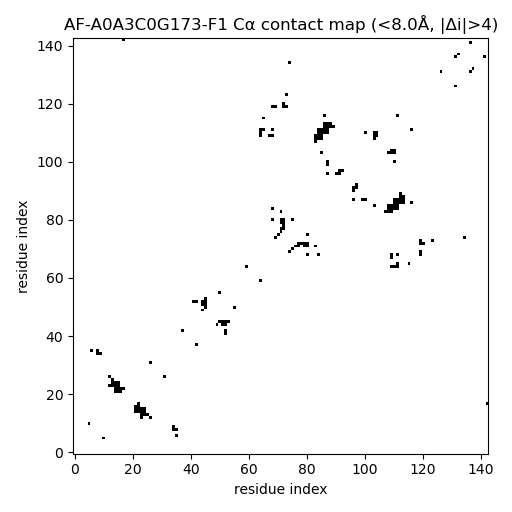 93.44 85 VAL A O 1
ATOM 669 N N . ALA A 1 86 ? -8.916 3.143 5.293 1.00 93.62 86 ALA A N 1
ATOM 670 C CA . ALA A 1 86 ? -9.863 3.719 6.240 1.00 93.62 86 ALA A CA 1
ATOM 671 C C . ALA A 1 86 ? -9.143 4.226 7.497 1.00 93.62 86 ALA A C 1
ATOM 673 O O . ALA A 1 86 ? -8.409 3.488 8.157 1.00 93.62 86 ALA A O 1
ATOM 674 N N . CYS A 1 87 ? -9.395 5.485 7.862 1.00 93.06 87 CYS A N 1
ATOM 675 C CA . CYS A 1 87 ? -8.811 6.113 9.047 1.00 93.06 87 CYS A CA 1
ATOM 676 C C . CYS A 1 87 ? -9.818 6.146 10.202 1.00 93.06 87 CYS A C 1
ATOM 678 O O . CYS A 1 87 ? -10.912 6.697 10.064 1.00 93.06 87 CYS A O 1
ATOM 680 N N . ILE A 1 88 ? -9.438 5.604 11.359 1.00 92.31 88 ILE A N 1
ATOM 681 C CA . ILE A 1 88 ? -10.261 5.629 12.575 1.00 92.31 88 ILE A CA 1
ATOM 682 C C . ILE A 1 88 ? -9.698 6.647 13.562 1.00 92.31 88 ILE A C 1
ATOM 684 O O . ILE A 1 88 ? -8.498 6.667 13.838 1.00 92.31 88 ILE A O 1
ATOM 688 N N . SER A 1 89 ? -10.577 7.480 14.119 1.00 89.81 89 SER A N 1
ATOM 689 C CA . SER A 1 89 ? -10.233 8.462 15.145 1.00 89.81 89 SER A CA 1
ATOM 690 C C . SER A 1 89 ? -10.530 7.952 16.560 1.00 89.81 89 SER A C 1
ATOM 692 O O . SER A 1 89 ? -11.452 7.167 16.805 1.00 89.81 89 SER A O 1
ATOM 694 N N . GLY A 1 90 ? -9.743 8.429 17.526 1.00 85.81 90 GLY A N 1
ATOM 695 C CA . GLY A 1 90 ? -9.912 8.096 18.939 1.00 85.81 90 GLY A CA 1
ATOM 696 C C . GLY A 1 90 ? -9.380 6.712 19.324 1.00 85.81 90 GLY A C 1
ATOM 697 O O . GLY A 1 90 ? -8.629 6.070 18.596 1.00 85.81 90 GLY A O 1
ATOM 698 N N . SER A 1 91 ? -9.749 6.246 20.521 1.00 83.56 91 SER A N 1
ATOM 699 C CA . SER A 1 91 ? -9.175 5.020 21.090 1.00 83.56 91 SER A CA 1
ATOM 700 C C . SER A 1 91 ? -9.606 3.763 20.315 1.00 83.56 91 SER A C 1
ATOM 702 O O . SER A 1 91 ? -10.811 3.511 20.190 1.00 83.56 91 SER A O 1
ATOM 704 N N . PRO A 1 92 ? -8.666 2.907 19.870 1.00 78.75 92 PRO A N 1
ATOM 705 C CA . PRO A 1 92 ? -8.984 1.671 19.148 1.00 78.75 92 PRO A CA 1
ATOM 706 C C . PRO A 1 92 ? -9.657 0.619 20.044 1.00 78.75 92 PRO A C 1
ATOM 708 O O . PRO A 1 92 ? -10.190 -0.376 19.559 1.00 78.75 92 PRO A O 1
ATOM 711 N N . TYR A 1 93 ? -9.643 0.822 21.363 1.00 82.88 93 TYR A N 1
ATOM 712 C CA . TYR A 1 93 ? -10.151 -0.146 22.331 1.00 82.88 93 TYR A CA 1
ATOM 713 C C . TYR A 1 93 ? -11.650 -0.001 22.620 1.00 82.88 93 TYR A C 1
ATOM 715 O O . TYR A 1 93 ? -12.207 -0.839 23.335 1.00 82.88 93 TYR A O 1
ATOM 723 N N . THR A 1 94 ? -12.314 1.022 22.071 1.00 89.88 94 THR A N 1
ATOM 724 C CA . THR A 1 94 ? -13.763 1.203 22.234 1.00 89.88 94 THR A CA 1
ATOM 725 C C . THR A 1 94 ? -14.540 0.166 21.423 1.00 89.88 94 THR A C 1
ATOM 727 O O . THR A 1 94 ? -14.109 -0.254 20.351 1.00 89.88 94 THR A O 1
ATOM 730 N N . ASN A 1 95 ? -15.711 -0.251 21.914 1.00 90.00 95 ASN A N 1
ATOM 731 C CA . ASN A 1 95 ? -16.553 -1.211 21.190 1.00 90.00 95 ASN A CA 1
ATOM 732 C C . ASN A 1 95 ? -16.991 -0.671 19.821 1.00 90.00 95 ASN A C 1
ATOM 734 O O . ASN A 1 95 ? -17.016 -1.425 18.855 1.00 90.00 95 ASN A O 1
ATOM 738 N N . ALA A 1 96 ? -17.263 0.635 19.732 1.00 89.31 96 ALA A N 1
ATOM 739 C CA . ALA A 1 96 ? -17.597 1.296 18.475 1.00 89.31 96 ALA A CA 1
ATOM 740 C C . ALA A 1 96 ? -16.448 1.197 17.459 1.00 89.31 96 ALA A C 1
ATOM 742 O O . ALA A 1 96 ? -16.673 0.755 16.339 1.00 89.31 96 ALA A O 1
ATOM 743 N N . ASN A 1 97 ? -15.210 1.516 17.858 1.00 88.38 97 ASN A N 1
ATOM 744 C CA . ASN A 1 97 ? -14.063 1.464 16.946 1.00 88.38 97 ASN A CA 1
ATOM 745 C C . ASN A 1 97 ? -13.645 0.034 16.590 1.00 88.38 97 ASN A C 1
ATOM 747 O O . ASN A 1 97 ? -13.172 -0.195 15.481 1.00 88.38 97 ASN A O 1
ATOM 751 N N . LYS A 1 98 ? -13.856 -0.941 17.483 1.00 89.06 98 LYS A N 1
ATOM 752 C CA . LYS A 1 98 ? -13.671 -2.364 17.156 1.00 89.06 98 LYS A CA 1
ATOM 753 C C . LYS A 1 98 ? -14.640 -2.821 16.070 1.00 89.06 98 LYS A C 1
ATOM 755 O O . LYS A 1 98 ? -14.209 -3.485 15.133 1.00 89.06 98 LYS A O 1
ATOM 760 N N . GLN A 1 99 ? -15.914 -2.443 16.183 1.00 91.75 99 GLN A N 1
ATOM 761 C CA . GLN A 1 99 ? -16.913 -2.767 15.167 1.00 91.75 99 GLN A CA 1
ATOM 762 C C . GLN A 1 99 ? -16.595 -2.067 13.845 1.00 91.75 99 GLN A C 1
ATOM 764 O O . GLN A 1 99 ? -16.509 -2.721 12.816 1.00 91.75 99 GLN A O 1
ATOM 769 N N . LEU A 1 100 ? -16.319 -0.762 13.895 1.00 91.00 100 LEU A N 1
ATOM 770 C CA . LEU A 1 100 ? -15.977 0.037 12.719 1.00 91.00 100 LEU A CA 1
ATOM 771 C C . LEU A 1 100 ? -14.771 -0.546 11.968 1.00 91.00 100 LEU A C 1
ATOM 773 O O . LEU A 1 100 ? -14.759 -0.621 10.743 1.00 91.00 100 LEU A O 1
ATOM 777 N N . ARG A 1 101 ? -13.758 -0.993 12.716 1.00 90.06 101 ARG A N 1
ATOM 778 C CA . ARG A 1 101 ? -12.588 -1.662 12.159 1.00 90.06 101 ARG A CA 1
ATOM 779 C C . ARG A 1 101 ? -12.946 -2.978 11.477 1.00 90.06 101 ARG A C 1
ATOM 781 O O . ARG A 1 101 ? -12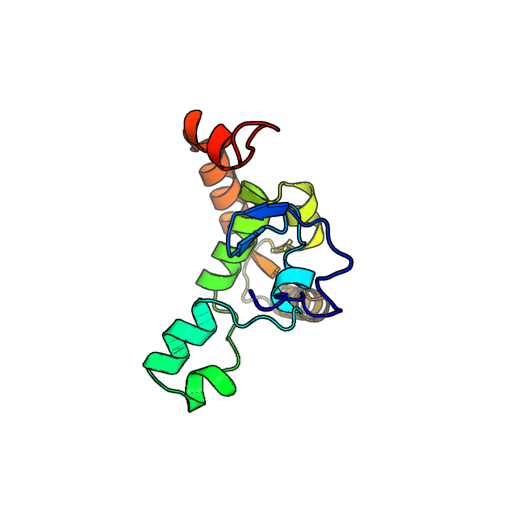.510 -3.188 10.352 1.00 90.06 101 ARG A O 1
ATOM 788 N N . ALA A 1 102 ? -13.738 -3.825 12.129 1.00 90.38 102 ALA A N 1
ATOM 789 C CA . ALA A 1 102 ? -14.188 -5.082 11.539 1.00 90.38 102 ALA A CA 1
ATOM 790 C C . ALA A 1 102 ? -15.004 -4.845 10.256 1.00 90.38 102 ALA A C 1
ATOM 792 O O . ALA A 1 102 ? -14.810 -5.551 9.271 1.00 90.38 102 ALA A O 1
ATOM 793 N N . ASP A 1 103 ? -15.856 -3.818 10.237 1.00 91.94 103 ASP A N 1
ATOM 794 C CA . ASP A 1 103 ? -16.667 -3.462 9.069 1.00 91.94 103 ASP A CA 1
ATOM 795 C C . ASP A 1 103 ? -15.797 -2.996 7.888 1.00 91.94 103 ASP A C 1
ATOM 797 O O . ASP A 1 103 ? -16.060 -3.352 6.739 1.00 91.94 103 ASP A O 1
ATOM 801 N N . TYR A 1 104 ? -14.740 -2.217 8.145 1.00 92.50 104 TYR A N 1
ATOM 802 C CA . TYR A 1 104 ? -13.798 -1.791 7.106 1.00 92.50 104 TYR A CA 1
ATOM 803 C C . TYR A 1 104 ? -12.898 -2.928 6.615 1.00 92.50 104 TYR A C 1
ATOM 805 O O . TYR A 1 104 ? -12.716 -3.068 5.406 1.00 92.50 104 TYR A O 1
ATOM 813 N N . GLU A 1 105 ? -12.392 -3.771 7.516 1.00 89.44 105 GLU A N 1
ATOM 814 C CA . GLU A 1 105 ? -11.605 -4.954 7.147 1.00 89.44 105 GLU A CA 1
ATOM 815 C C . GLU A 1 105 ? -12.454 -5.937 6.318 1.00 89.44 105 GLU A C 1
ATOM 817 O O . GLU A 1 105 ? -11.978 -6.466 5.316 1.00 89.44 105 GLU A O 1
ATOM 822 N N . ALA A 1 106 ? -13.743 -6.106 6.642 1.00 89.38 106 ALA A N 1
ATOM 823 C CA . ALA A 1 106 ? -14.676 -6.918 5.854 1.00 89.38 106 ALA A CA 1
ATOM 824 C C . ALA A 1 106 ? -14.937 -6.356 4.444 1.00 89.38 106 ALA A C 1
ATOM 826 O O . ALA A 1 106 ? -15.284 -7.105 3.532 1.00 89.38 106 ALA A O 1
ATOM 827 N N . ARG A 1 107 ? -14.755 -5.045 4.249 1.00 88.06 107 ARG A N 1
ATOM 828 C CA . ARG A 1 107 ? -14.801 -4.384 2.935 1.00 88.06 107 ARG A CA 1
ATOM 829 C C . ARG A 1 107 ? -13.471 -4.456 2.178 1.00 88.06 107 ARG A C 1
ATOM 831 O O . ARG A 1 107 ? -13.397 -3.929 1.073 1.00 88.06 107 ARG A O 1
ATOM 838 N N . GLY A 1 108 ? -12.444 -5.077 2.759 1.00 87.00 108 GLY A N 1
ATOM 839 C CA . GLY A 1 108 ? -11.107 -5.182 2.175 1.00 87.00 108 GLY A CA 1
ATOM 840 C C . GLY A 1 108 ? -10.247 -3.927 2.337 1.00 87.00 108 GLY A C 1
ATOM 841 O O . GLY A 1 108 ? -9.226 -3.817 1.670 1.00 87.00 108 GLY A O 1
ATOM 842 N N . LEU A 1 109 ? -10.639 -2.982 3.199 1.00 91.25 109 LEU A N 1
ATOM 843 C CA . LEU A 1 109 ? -9.887 -1.745 3.411 1.00 91.25 109 LEU A CA 1
ATOM 844 C C . LEU A 1 109 ? -8.780 -1.935 4.446 1.00 91.25 109 LEU A C 1
ATOM 846 O O . LEU A 1 109 ? -8.957 -2.604 5.470 1.00 91.25 109 LEU A O 1
ATOM 850 N N . THR A 1 110 ? -7.656 -1.261 4.225 1.00 91.88 110 THR A N 1
ATOM 851 C CA . THR A 1 110 ? -6.579 -1.178 5.210 1.00 91.88 110 THR A CA 1
ATOM 852 C C . THR A 1 110 ? -6.960 -0.169 6.285 1.00 91.88 110 THR A C 1
ATOM 854 O O . THR A 1 110 ? -7.171 1.006 6.003 1.00 91.88 110 THR A O 1
ATOM 857 N N . VAL A 1 111 ? -7.049 -0.617 7.537 1.00 93.06 111 VAL A N 1
ATOM 858 C CA . VAL A 1 111 ? -7.455 0.246 8.654 1.00 93.06 111 VAL A CA 1
ATOM 859 C C . VAL A 1 111 ? -6.239 0.762 9.418 1.00 93.06 111 VAL A C 1
ATOM 861 O O . VAL A 1 111 ? -5.471 -0.034 9.974 1.00 93.06 111 VAL A O 1
ATOM 864 N N . ILE A 1 112 ? -6.125 2.089 9.497 1.00 94.50 112 ILE A N 1
ATOM 865 C CA . ILE A 1 112 ? -5.088 2.821 10.240 1.00 94.50 112 ILE A CA 1
ATOM 866 C C . ILE A 1 112 ? -5.705 3.860 11.186 1.00 94.50 112 ILE A C 1
ATOM 868 O O . ILE A 1 112 ? -6.896 4.180 11.099 1.00 94.50 112 ILE A O 1
ATOM 872 N N . THR A 1 113 ? -4.905 4.402 12.102 1.00 93.38 113 THR A N 1
ATOM 873 C CA . THR A 1 113 ? -5.323 5.532 12.943 1.00 93.38 113 THR A CA 1
ATOM 874 C C . THR A 1 113 ? -5.072 6.879 12.265 1.00 93.38 113 THR A C 1
ATOM 876 O O . THR A 1 113 ? -4.327 6.991 11.290 1.00 93.38 113 THR A O 1
ATOM 879 N N . VAL A 1 114 ? -5.692 7.935 12.795 1.00 93.31 114 VAL A N 1
ATOM 880 C CA . VAL A 1 114 ? -5.449 9.309 12.325 1.00 93.31 114 VAL A CA 1
ATOM 881 C C . VAL A 1 114 ? -3.984 9.714 12.514 1.00 93.31 114 VAL A C 1
ATOM 883 O O . VAL A 1 114 ? -3.401 10.312 11.618 1.00 93.31 114 VAL A O 1
ATOM 886 N N . GLU A 1 115 ? -3.359 9.332 13.628 1.00 93.19 115 GLU A N 1
ATOM 887 C CA . GLU A 1 115 ? -1.949 9.638 13.889 1.00 93.19 115 GLU A CA 1
ATOM 888 C C . GLU A 1 115 ? -1.015 8.931 12.895 1.00 93.19 115 GLU A C 1
ATOM 890 O O . GLU A 1 115 ? 0.025 9.470 12.517 1.00 93.19 115 GLU A O 1
ATOM 895 N N . GLU A 1 116 ? -1.378 7.721 12.462 1.00 95.00 116 GLU A N 1
ATOM 896 C CA . GLU A 1 116 ? -0.655 6.987 11.422 1.00 95.00 116 GLU A CA 1
ATOM 897 C C . GLU A 1 116 ? -0.796 7.666 10.057 1.00 95.00 116 GLU A C 1
ATOM 899 O O . GLU A 1 116 ? 0.208 7.844 9.369 1.00 95.00 116 GLU A O 1
ATOM 904 N N . ARG A 1 117 ? -2.006 8.105 9.692 1.00 95.31 117 ARG A N 1
ATOM 905 C CA . ARG A 1 117 ? -2.243 8.887 8.469 1.00 95.31 117 ARG A CA 1
ATOM 906 C C . ARG A 1 117 ? -1.403 10.161 8.456 1.00 95.31 117 ARG A C 1
ATOM 908 O O . ARG A 1 117 ? -0.725 10.432 7.472 1.00 95.31 117 ARG A O 1
ATOM 915 N N . ASP A 1 118 ? -1.436 10.927 9.542 1.00 95.81 118 ASP A N 1
ATOM 916 C CA . ASP A 1 118 ? -0.713 12.197 9.629 1.00 95.81 118 ASP A CA 1
ATOM 917 C C . ASP A 1 118 ? 0.798 11.968 9.497 1.00 95.81 118 ASP A C 1
ATOM 919 O O . ASP A 1 118 ? 1.472 12.671 8.749 1.00 95.81 118 ASP A O 1
ATOM 923 N N . ARG A 1 119 ? 1.316 10.891 10.101 1.00 96.50 119 ARG A N 1
ATOM 924 C CA . ARG A 1 119 ? 2.712 10.479 9.919 1.00 96.50 119 ARG A CA 1
ATOM 925 C C . ARG A 1 119 ? 3.045 10.126 8.466 1.00 96.50 1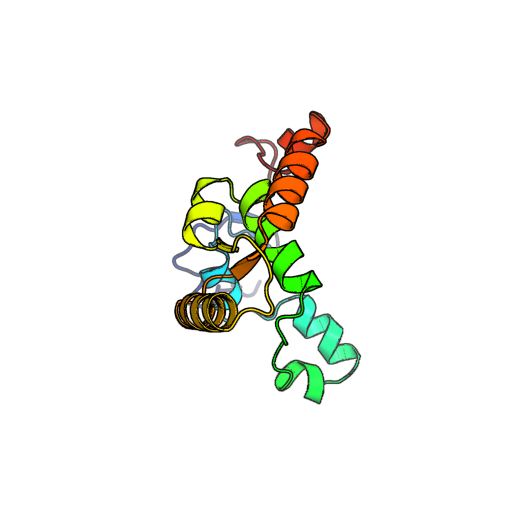19 ARG A C 1
ATOM 927 O O . ARG A 1 119 ? 4.139 10.450 8.017 1.00 96.50 119 ARG A O 1
ATOM 934 N N . ILE A 1 120 ? 2.148 9.467 7.732 1.00 96.19 120 ILE A N 1
ATOM 935 C CA . ILE A 1 120 ? 2.348 9.154 6.304 1.00 96.19 120 ILE A CA 1
ATOM 936 C C . ILE A 1 120 ? 2.400 10.440 5.469 1.00 96.19 120 ILE A C 1
ATOM 938 O O . ILE A 1 120 ? 3.263 10.575 4.600 1.00 96.19 120 ILE A O 1
ATOM 942 N N . ILE A 1 121 ? 1.529 11.407 5.763 1.00 94.88 121 ILE A N 1
ATOM 943 C CA . ILE A 1 121 ? 1.535 12.719 5.105 1.00 94.88 121 ILE A CA 1
ATOM 944 C C . ILE A 1 121 ? 2.854 13.450 5.396 1.00 94.88 121 ILE A C 1
ATOM 946 O O . ILE A 1 121 ? 3.503 13.941 4.473 1.00 94.88 121 ILE A O 1
ATOM 950 N N . ASP A 1 122 ? 3.309 13.452 6.650 1.00 96.12 122 ASP A N 1
ATOM 951 C CA . ASP A 1 122 ? 4.592 14.048 7.038 1.00 96.12 122 ASP A CA 1
ATOM 952 C C . ASP A 1 122 ? 5.782 13.364 6.349 1.00 96.12 122 ASP A C 1
ATOM 954 O O . ASP A 1 122 ? 6.722 14.038 5.918 1.00 96.12 122 ASP A O 1
ATOM 958 N N . MET A 1 123 ? 5.738 12.035 6.195 1.00 93.94 123 MET A N 1
ATOM 959 C CA . MET A 1 123 ? 6.737 11.276 5.436 1.00 93.94 123 MET A CA 1
ATOM 960 C C . MET A 1 123 ? 6.769 11.715 3.972 1.00 93.94 123 MET A C 1
ATOM 962 O O . MET A 1 123 ? 7.850 11.970 3.448 1.00 93.94 123 MET A O 1
ATOM 966 N N . SER A 1 124 ? 5.602 11.848 3.338 1.00 92.06 124 SER A N 1
ATOM 967 C CA . SER A 1 124 ? 5.481 12.322 1.957 1.00 92.06 124 SER A CA 1
ATOM 968 C C . SER A 1 124 ? 6.031 13.739 1.786 1.00 92.06 124 SER A C 1
ATOM 970 O O . SER A 1 124 ? 6.747 14.013 0.828 1.00 92.06 124 SER A O 1
ATOM 972 N N . ASN A 1 125 ? 5.736 14.635 2.729 1.00 91.94 125 ASN A N 1
ATOM 973 C CA . ASN A 1 125 ? 6.209 16.021 2.708 1.00 91.94 125 ASN A CA 1
ATOM 974 C C . ASN A 1 125 ? 7.719 16.143 2.963 1.00 91.94 125 ASN A C 1
ATOM 976 O O . ASN A 1 125 ? 8.328 17.150 2.611 1.00 91.94 125 ASN A O 1
ATOM 980 N N . SER A 1 126 ? 8.319 15.127 3.584 1.00 93.44 126 SER A N 1
ATOM 981 C CA . SER A 1 126 ? 9.750 15.070 3.897 1.00 93.44 126 SER A CA 1
ATOM 982 C C . SER A 1 126 ? 10.580 14.398 2.799 1.00 93.44 126 SER A C 1
ATOM 984 O O . SER A 1 126 ? 11.789 14.218 2.973 1.00 93.44 126 SER A O 1
ATOM 986 N N . LEU A 1 127 ? 9.959 13.990 1.687 1.00 89.88 127 LEU A N 1
ATOM 987 C CA . LEU A 1 127 ? 10.673 13.412 0.555 1.00 89.88 127 LEU A CA 1
ATOM 988 C C . LEU A 1 127 ? 11.600 14.446 -0.085 1.00 89.88 127 LEU A C 1
ATOM 990 O O . LEU A 1 127 ? 11.266 15.620 -0.239 1.00 89.88 127 LEU A O 1
ATOM 994 N N . LEU A 1 128 ? 12.789 13.987 -0.474 1.00 89.12 128 LEU A N 1
ATOM 995 C CA . LEU A 1 128 ? 13.721 14.811 -1.232 1.00 89.12 128 LEU A CA 1
ATOM 996 C C . LEU A 1 128 ? 13.152 15.076 -2.637 1.00 89.12 128 LEU A C 1
ATOM 998 O O . LEU A 1 128 ? 12.530 14.173 -3.205 1.00 89.12 128 LEU A O 1
ATOM 1002 N N . PRO A 1 129 ? 13.401 16.252 -3.239 1.00 83.38 129 PRO A N 1
ATOM 1003 C CA . PRO A 1 129 ? 12.962 16.558 -4.601 1.00 83.38 129 PRO A CA 1
ATOM 1004 C C . PRO A 1 129 ? 13.321 15.470 -5.623 1.00 83.38 129 PRO A C 1
ATOM 1006 O O . PRO A 1 129 ? 12.523 15.133 -6.493 1.00 83.38 129 PRO A O 1
ATOM 1009 N N . GLU A 1 130 ? 14.501 14.867 -5.484 1.00 83.69 130 GLU A N 1
ATOM 1010 C CA . GLU A 1 130 ? 14.999 13.798 -6.348 1.00 83.69 130 GLU A CA 1
ATOM 1011 C C . GLU A 1 130 ? 14.175 12.508 -6.231 1.00 83.69 130 GLU A C 1
ATOM 1013 O O . GLU A 1 130 ? 14.049 11.767 -7.206 1.00 83.69 130 GLU A O 1
ATOM 1018 N N . ALA A 1 131 ? 13.576 12.245 -5.065 1.00 82.25 131 ALA A N 1
ATOM 1019 C CA . ALA A 1 131 ? 12.734 11.072 -4.853 1.00 82.25 131 ALA A CA 1
ATOM 1020 C C . ALA A 1 131 ? 11.444 11.148 -5.681 1.00 82.25 131 ALA A C 1
ATOM 1022 O O . ALA A 1 131 ? 10.975 10.119 -6.160 1.00 82.25 131 ALA A O 1
ATOM 1023 N N . HIS A 1 132 ? 10.910 12.351 -5.927 1.00 75.88 132 HIS A N 1
ATOM 1024 C CA . HIS A 1 132 ? 9.732 12.512 -6.783 1.00 75.88 132 HIS A CA 1
ATOM 1025 C C . HIS A 1 132 ? 9.984 12.022 -8.205 1.00 75.88 132 HIS A C 1
ATOM 1027 O O . HIS A 1 132 ? 9.101 11.394 -8.773 1.00 75.88 132 HIS A O 1
ATOM 1033 N N . LYS A 1 133 ? 11.192 12.226 -8.743 1.00 75.88 133 LYS A N 1
ATOM 1034 C CA . LYS A 1 133 ? 11.566 11.719 -10.069 1.00 75.88 133 LYS A CA 1
ATOM 1035 C C . LYS A 1 133 ? 11.641 10.186 -10.109 1.00 75.88 133 LYS A C 1
ATOM 1037 O O . LYS A 1 133 ? 11.364 9.575 -11.131 1.00 75.88 133 LYS A O 1
ATOM 1042 N N . MET A 1 134 ? 12.013 9.553 -8.996 1.00 77.62 134 MET A N 1
ATOM 1043 C CA . MET A 1 134 ? 12.070 8.089 -8.902 1.00 77.62 134 MET A CA 1
ATOM 1044 C C . MET A 1 134 ? 10.687 7.451 -8.730 1.00 77.62 134 MET A C 1
ATOM 1046 O O . MET A 1 134 ? 10.484 6.326 -9.180 1.00 77.62 134 MET A O 1
ATOM 1050 N N . LEU A 1 135 ? 9.770 8.152 -8.058 1.00 76.62 135 LEU A N 1
ATOM 1051 C CA . LEU A 1 135 ? 8.398 7.705 -7.803 1.00 76.62 135 LEU A CA 1
ATOM 1052 C C . LEU A 1 135 ? 7.454 8.008 -8.973 1.00 76.62 135 LEU A C 1
ATOM 1054 O O . LEU A 1 135 ? 6.604 7.185 -9.287 1.00 76.62 135 LEU A O 1
ATOM 1058 N N . ASN A 1 136 ? 7.633 9.170 -9.610 1.00 73.44 136 ASN A N 1
ATOM 1059 C CA . ASN A 1 136 ? 6.886 9.670 -10.770 1.00 73.44 136 ASN A CA 1
ATOM 1060 C C . ASN A 1 136 ? 7.853 9.948 -11.936 1.00 73.44 136 ASN A C 1
ATOM 1062 O O . ASN A 1 136 ? 8.119 11.097 -12.278 1.00 73.44 136 ASN A O 1
ATOM 1066 N N . PRO A 1 137 ? 8.442 8.890 -12.488 1.00 66.44 137 PRO A N 1
ATOM 1067 C CA . PRO A 1 137 ? 9.238 8.912 -13.719 1.00 66.44 137 PRO A CA 1
ATOM 1068 C C . PRO A 1 137 ? 8.497 9.524 -14.917 1.00 66.44 137 PRO A C 1
ATOM 1070 O O . PRO A 1 137 ? 7.324 9.231 -15.152 1.00 66.44 137 PRO A O 1
ATOM 1073 N N . ASP A 1 138 ? 9.205 10.289 -15.745 1.00 65.56 138 ASP A N 1
ATOM 1074 C CA . ASP A 1 138 ? 8.660 10.753 -17.021 1.00 65.56 138 ASP A CA 1
ATOM 1075 C C . ASP A 1 138 ? 8.740 9.657 -18.104 1.00 65.56 138 ASP A C 1
ATOM 1077 O O . ASP A 1 138 ? 9.556 8.729 -18.026 1.00 65.56 138 ASP A O 1
ATOM 1081 N N . GLU A 1 139 ? 7.918 9.782 -19.158 1.00 55.12 139 GLU A N 1
ATOM 1082 C CA . GLU A 1 139 ? 7.996 8.960 -20.378 1.00 55.12 139 GLU A CA 1
ATOM 1083 C C . GLU A 1 139 ? 9.351 9.191 -21.082 1.00 55.12 139 GLU A C 1
ATOM 1085 O O . GLU A 1 139 ? 9.492 10.031 -21.968 1.00 55.12 139 GLU A O 1
ATOM 1090 N N . GLY A 1 140 ? 10.381 8.468 -20.641 1.00 58.12 140 GLY A N 1
ATOM 1091 C CA . GLY A 1 140 ? 11.755 8.571 -21.141 1.00 58.12 140 GLY A CA 1
ATOM 1092 C C . GLY A 1 140 ? 12.836 8.303 -20.090 1.00 58.12 140 GLY A C 1
ATOM 1093 O O . GLY A 1 140 ? 13.981 8.053 -20.458 1.00 58.12 140 GLY A O 1
ATOM 1094 N N . ASP A 1 141 ? 12.488 8.310 -18.798 1.00 61.53 141 ASP A N 1
ATOM 1095 C CA . ASP A 1 141 ? 13.402 7.915 -17.712 1.00 61.53 141 ASP A CA 1
ATOM 1096 C C . ASP A 1 141 ? 13.459 6.389 -17.499 1.00 61.53 141 ASP A C 1
ATOM 1098 O O . ASP A 1 141 ? 14.254 5.894 -16.694 1.00 61.53 141 ASP A O 1
ATOM 1102 N N . TYR A 1 142 ? 12.650 5.639 -18.247 1.00 59.53 142 TYR A N 1
ATOM 1103 C CA . TYR A 1 142 ? 12.638 4.181 -18.275 1.00 59.53 142 TYR A CA 1
ATOM 1104 C C . TYR A 1 142 ? 12.901 3.648 -19.680 1.00 59.53 142 TYR A C 1
ATOM 1106 O O . TYR A 1 142 ? 12.586 4.344 -20.648 1.00 59.53 142 TYR A O 1
ATOM 1114 N N . PRO A 1 143 ? 13.498 2.446 -19.793 1.00 53.47 143 PRO A N 1
ATOM 1115 C CA . PRO A 1 143 ? 13.774 1.832 -21.085 1.00 53.47 143 PRO A CA 1
ATOM 1116 C C . PRO A 1 143 ? 12.512 1.579 -21.922 1.00 53.47 143 PRO A C 1
ATOM 1118 O O . PRO A 1 143 ? 11.412 1.414 -21.342 1.00 53.47 143 PRO A O 1
#

Mean predicted aligned error: 8.07 Å

Sequence (143 aa):
MENKELPQDLAEQRQIIMGDAFYLPGISNNDYHASSGVSSSVIRKFGRSQLHALREEVEQTPALRFGSAAHSYIVEGENVFNNEVACISGSPYTNANKQLRADYEARGLTVITVEERDRIIDMSNSLLPEAHKMLNPDEGDYP